Protein AF-G8R4W5-F1 (afdb_monomer_lite)

Foldseek 3Di:
DDDDDDDDDDDPVVLVVLCVVCVVVVHHSVVSVVVVVQVVCVVVVNDDD

Secondary structure (DSSP, 8-state):
-PPPP------HHHHHHHHHHHHHTT--HHHHHHHHHHHHHHHTT-S--

InterPro domains:
  IPR010985 Ribbon-helix-helix [SSF47598] (4-47)
  IPR013321 Arc-type ribbon-helix-helix [G3DSA:1.10.1220.10] (2-49)

pLDDT: mean 94.24, std 7.33, range [62.06, 98.5]

Radius of gyration: 12.02 Å; chains: 1; bounding box: 25×27×26 Å

Organism: Owenweeksia hongkongensis (strain DSM 17368 / CIP 108786 / JCM 12287 / NRRL B-23963 / UST20020801) (NCBI:txid926562)

Structure (mmCIF, N/CA/C/O backbone):
data_AF-G8R4W5-F1
#
_entry.id   AF-G8R4W5-F1
#
loop_
_atom_site.group_PDB
_atom_site.id
_atom_site.type_symbol
_atom_site.label_atom_id
_atom_site.label_alt_id
_atom_site.label_comp_id
_atom_site.label_asym_id
_atom_site.label_entity_id
_atom_site.label_seq_id
_atom_site.pdbx_PDB_ins_code
_atom_site.Cartn_x
_atom_site.Cartn_y
_atom_site.Cartn_z
_atom_site.occupancy
_atom_site.B_iso_or_equiv
_atom_site.auth_seq_id
_atom_site.auth_comp_id
_atom_site.auth_asym_id
_atom_site.auth_atom_id
_atom_site.pdbx_PDB_model_num
ATOM 1 N N . MET A 1 1 ? -1.057 14.623 9.208 1.00 70.06 1 MET A N 1
ATOM 2 C CA . MET A 1 1 ? -0.638 13.653 10.246 1.00 70.06 1 MET A CA 1
ATOM 3 C C . MET A 1 1 ? 0.632 12.964 9.777 1.00 70.06 1 MET A C 1
ATOM 5 O O . MET A 1 1 ? 0.727 12.676 8.590 1.00 70.06 1 MET A O 1
ATOM 9 N N . ALA A 1 2 ? 1.608 12.742 10.656 1.00 77.44 2 ALA A N 1
ATOM 10 C CA . ALA A 1 2 ? 2.841 12.0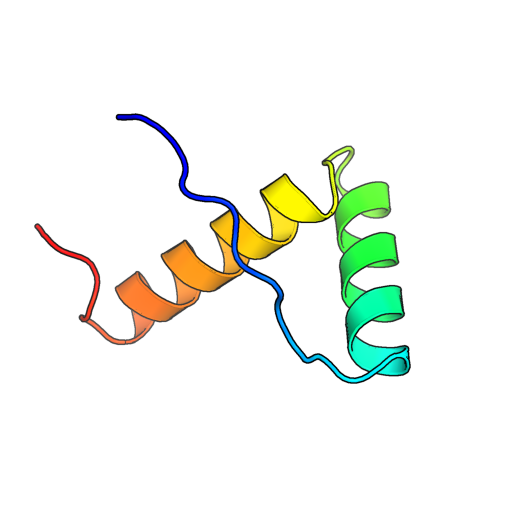46 10.288 1.00 77.44 2 ALA A CA 1
ATOM 11 C C . ALA A 1 2 ? 2.570 10.546 10.078 1.00 77.44 2 ALA A C 1
ATOM 13 O O . ALA A 1 2 ? 1.882 9.925 10.890 1.00 77.44 2 ALA A O 1
ATOM 14 N N . LYS A 1 3 ? 3.092 9.968 8.989 1.00 84.38 3 LYS A N 1
ATOM 15 C CA . LYS A 1 3 ? 3.012 8.523 8.733 1.00 84.38 3 LYS A CA 1
ATOM 16 C C . LYS A 1 3 ? 4.047 7.807 9.601 1.00 84.38 3 LYS A C 1
ATOM 18 O O . LYS A 1 3 ? 5.201 8.224 9.651 1.00 84.38 3 LYS A O 1
ATOM 23 N N . LYS A 1 4 ? 3.641 6.734 10.283 1.00 89.12 4 LYS A N 1
ATOM 24 C CA . LYS A 1 4 ? 4.546 5.895 11.079 1.00 89.12 4 LYS A CA 1
ATOM 25 C C . LYS A 1 4 ? 5.029 4.727 10.223 1.00 89.12 4 LYS A C 1
ATOM 27 O O . LYS A 1 4 ? 4.210 3.945 9.751 1.00 89.12 4 LYS A O 1
ATOM 32 N N . ALA A 1 5 ? 6.342 4.610 10.038 1.00 90.25 5 ALA A N 1
ATOM 33 C CA . ALA A 1 5 ? 6.928 3.446 9.385 1.00 90.25 5 ALA A CA 1
ATOM 34 C C . ALA A 1 5 ? 6.743 2.201 10.265 1.00 90.25 5 ALA A C 1
ATOM 36 O O . ALA A 1 5 ? 6.930 2.256 11.484 1.00 90.25 5 ALA A O 1
ATOM 37 N N . PHE A 1 6 ? 6.372 1.083 9.647 1.00 90.12 6 PHE A N 1
ATOM 38 C CA . PHE A 1 6 ? 6.280 -0.216 10.301 1.00 90.12 6 PHE A CA 1
ATOM 39 C C . PHE A 1 6 ? 6.779 -1.298 9.340 1.00 90.12 6 PHE A C 1
ATOM 41 O O . PHE A 1 6 ? 6.566 -1.202 8.133 1.00 90.12 6 PHE A O 1
ATOM 48 N N . ALA A 1 7 ? 7.456 -2.317 9.867 1.00 91.62 7 ALA A N 1
ATOM 49 C CA . ALA A 1 7 ? 7.879 -3.461 9.070 1.00 91.62 7 ALA A CA 1
ATOM 50 C C . ALA A 1 7 ? 6.707 -4.443 8.941 1.00 91.62 7 ALA A C 1
ATOM 52 O O . ALA A 1 7 ? 6.335 -5.103 9.914 1.00 91.62 7 ALA A O 1
ATOM 53 N N . LEU A 1 8 ? 6.111 -4.518 7.751 1.00 92.12 8 LEU A N 1
ATOM 54 C CA . LEU A 1 8 ? 5.075 -5.497 7.439 1.00 92.12 8 LEU A CA 1
ATOM 55 C C . LEU A 1 8 ? 5.735 -6.830 7.074 1.00 92.12 8 LEU A C 1
ATOM 57 O O . LEU A 1 8 ? 6.524 -6.893 6.136 1.00 92.12 8 LEU A O 1
ATOM 61 N N . ARG A 1 9 ? 5.393 -7.902 7.791 1.00 96.31 9 ARG A N 1
ATOM 62 C CA . A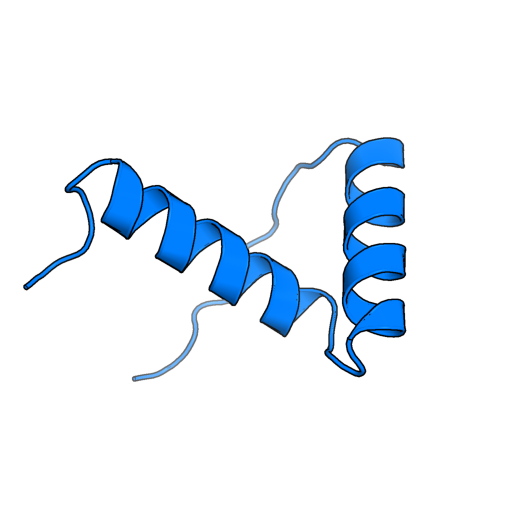RG A 1 9 ? 5.683 -9.265 7.331 1.00 96.31 9 ARG A CA 1
ATOM 63 C C . ARG A 1 9 ? 4.576 -9.670 6.365 1.00 96.31 9 ARG A C 1
ATOM 65 O O . ARG A 1 9 ? 3.415 -9.704 6.765 1.00 96.31 9 ARG A O 1
ATOM 72 N N . ILE A 1 10 ? 4.935 -9.935 5.119 1.00 95.88 10 ILE A N 1
ATOM 73 C CA . ILE A 1 10 ? 4.016 -10.292 4.039 1.00 95.88 10 ILE A CA 1
ATOM 74 C C . ILE A 1 10 ? 4.649 -11.400 3.204 1.00 95.88 10 ILE A C 1
ATOM 76 O O . ILE A 1 10 ? 5.874 -11.489 3.119 1.00 95.88 10 ILE A O 1
ATOM 80 N N . ASP A 1 11 ? 3.806 -12.251 2.633 1.00 97.88 11 ASP A N 1
ATOM 81 C CA . ASP A 1 11 ? 4.223 -13.245 1.653 1.00 97.88 11 ASP A CA 1
ATOM 82 C C . ASP A 1 11 ? 4.820 -12.576 0.396 1.00 97.88 11 ASP A C 1
ATOM 84 O O . ASP A 1 11 ? 4.365 -11.510 -0.030 1.00 97.88 11 ASP A O 1
ATOM 88 N N . GLU A 1 12 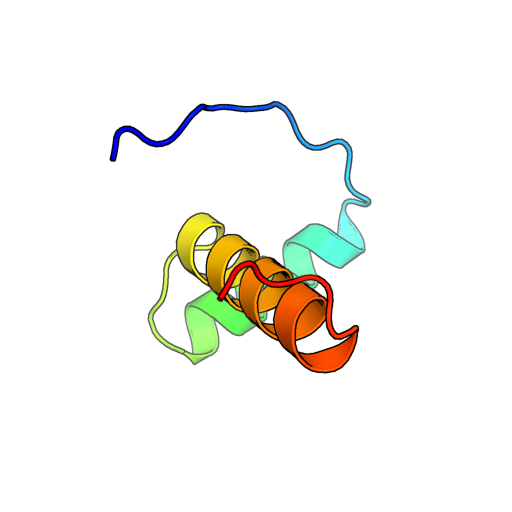? 5.852 -13.188 -0.190 1.00 97.56 12 GLU A N 1
ATOM 89 C CA . GLU A 1 12 ? 6.579 -12.610 -1.327 1.00 97.56 12 GLU A CA 1
ATOM 90 C C . GLU A 1 12 ? 5.713 -12.538 -2.593 1.00 97.56 12 GLU A C 1
ATOM 92 O O . GLU A 1 12 ? 5.742 -11.531 -3.305 1.00 97.56 12 GLU A O 1
ATOM 97 N N . GLU A 1 13 ? 4.923 -13.574 -2.881 1.00 98.12 13 GLU A N 1
ATOM 98 C CA . GLU A 1 13 ? 4.058 -13.591 -4.064 1.00 98.12 13 GLU A CA 1
ATOM 99 C C . GLU A 1 13 ? 2.938 -12.561 -3.929 1.00 98.12 13 GLU A C 1
ATOM 101 O O . GLU A 1 13 ? 2.616 -11.848 -4.885 1.00 98.12 13 GLU A O 1
ATOM 106 N N . MET A 1 14 ? 2.403 -12.413 -2.716 1.00 97.56 14 MET A N 1
ATOM 107 C CA . MET A 1 14 ? 1.434 -11.367 -2.409 1.00 97.56 14 MET A CA 1
ATOM 108 C C . MET A 1 14 ? 2.022 -9.967 -2.622 1.00 97.56 14 MET A C 1
ATOM 110 O O . MET A 1 14 ? 1.359 -9.117 -3.220 1.00 97.56 14 MET A O 1
ATOM 114 N N . LEU A 1 15 ? 3.260 -9.718 -2.179 1.00 97.69 15 LEU A N 1
ATOM 115 C CA . LEU A 1 15 ? 3.914 -8.427 -2.400 1.00 97.69 15 LEU A CA 1
ATOM 116 C C . LEU A 1 15 ? 4.092 -8.143 -3.896 1.00 97.69 15 LEU A C 1
ATOM 118 O O . LEU A 1 15 ? 3.704 -7.066 -4.345 1.00 97.69 15 LEU A O 1
ATOM 122 N N . LYS A 1 16 ? 4.569 -9.117 -4.681 1.00 98.38 16 LYS A N 1
ATOM 123 C CA . LYS A 1 16 ? 4.718 -8.975 -6.142 1.00 98.38 16 LYS A CA 1
ATOM 124 C C . LYS A 1 16 ? 3.393 -8.650 -6.832 1.00 98.38 16 LYS A C 1
ATOM 126 O O . LYS A 1 16 ? 3.352 -7.821 -7.742 1.00 98.38 16 LYS A O 1
ATOM 131 N N . ALA A 1 17 ? 2.296 -9.275 -6.402 1.00 98.38 17 ALA A N 1
ATOM 132 C CA . ALA A 1 17 ? 0.969 -8.980 -6.937 1.00 98.38 17 ALA A CA 1
ATOM 133 C C . ALA A 1 17 ? 0.538 -7.533 -6.633 1.00 98.38 17 ALA A C 1
ATOM 135 O O . ALA A 1 17 ? 0.006 -6.849 -7.510 1.00 98.38 17 ALA A O 1
ATOM 136 N N . VAL A 1 18 ? 0.808 -7.043 -5.417 1.00 98.06 18 VAL A N 1
ATOM 137 C CA . VAL A 1 18 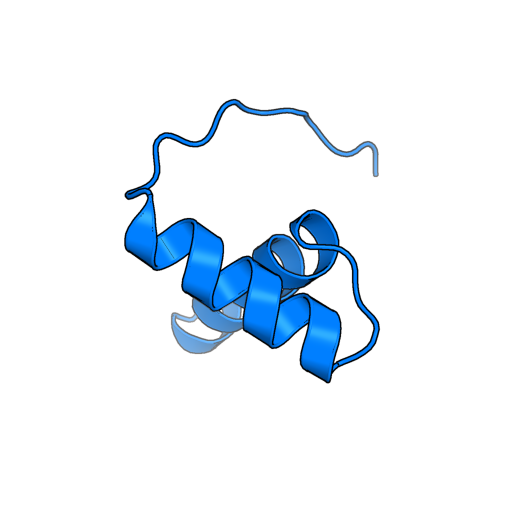? 0.527 -5.651 -5.030 1.00 98.06 18 VAL A CA 1
ATOM 138 C C . VAL A 1 18 ? 1.413 -4.664 -5.794 1.00 98.06 18 VAL A C 1
ATOM 140 O O . VAL A 1 18 ? 0.916 -3.629 -6.229 1.00 98.06 18 VAL A O 1
ATOM 143 N N . GLU A 1 19 ? 2.696 -4.972 -5.994 1.00 98.25 19 GLU A N 1
ATOM 144 C CA . GLU A 1 19 ? 3.626 -4.149 -6.779 1.00 98.25 19 GLU A CA 1
ATOM 145 C C . GLU A 1 19 ? 3.183 -4.021 -8.234 1.00 98.25 19 GLU A C 1
ATOM 147 O O . GLU A 1 19 ? 3.146 -2.913 -8.769 1.00 98.25 19 GLU A O 1
ATOM 152 N N . LYS A 1 20 ? 2.786 -5.138 -8.855 1.00 98.50 20 LYS A N 1
ATOM 153 C CA . LYS A 1 20 ? 2.244 -5.132 -10.214 1.00 98.50 20 LYS A CA 1
ATOM 154 C C . LYS A 1 20 ? 0.990 -4.266 -10.305 1.00 98.50 20 LYS A C 1
ATOM 156 O O . LYS A 1 20 ? 0.921 -3.395 -11.162 1.00 98.50 20 LYS A O 1
ATOM 161 N N . TRP A 1 21 ? 0.039 -4.446 -9.389 1.00 98.31 21 TRP A N 1
ATOM 162 C CA . TRP A 1 21 ? -1.181 -3.639 -9.374 1.00 98.31 21 TRP A CA 1
ATOM 163 C C . TRP A 1 21 ? -0.884 -2.146 -9.158 1.00 98.31 21 TRP A C 1
ATOM 165 O O . TRP A 1 21 ? -1.456 -1.292 -9.832 1.00 98.31 21 TRP A O 1
ATOM 175 N N . ALA A 1 22 ? 0.052 -1.815 -8.266 1.00 98.50 22 ALA A N 1
ATOM 176 C CA . ALA A 1 22 ? 0.490 -0.438 -8.074 1.00 98.50 22 ALA A CA 1
ATOM 177 C C . ALA A 1 22 ? 1.071 0.155 -9.370 1.00 98.50 22 ALA A C 1
ATOM 179 O O . ALA A 1 22 ? 0.722 1.279 -9.732 1.00 98.50 22 ALA A O 1
ATOM 180 N N . ALA A 1 23 ? 1.906 -0.607 -10.085 1.00 98.38 23 ALA A N 1
ATOM 181 C CA . ALA A 1 23 ? 2.489 -0.195 -11.358 1.00 98.38 23 ALA A CA 1
ATOM 182 C C . ALA A 1 23 ? 1.426 0.005 -12.452 1.00 98.38 23 ALA A C 1
ATOM 184 O O . ALA A 1 23 ? 1.455 1.031 -13.130 1.00 98.38 23 ALA A O 1
ATOM 185 N N . ASP A 1 24 ? 0.461 -0.913 -12.565 1.00 98.44 24 ASP A N 1
ATOM 186 C CA . ASP A 1 24 ? -0.652 -0.834 -13.525 1.00 98.44 24 ASP A CA 1
ATOM 187 C C . ASP A 1 24 ? -1.497 0.443 -13.326 1.00 98.44 24 ASP A C 1
ATOM 189 O O . ASP A 1 24 ? -2.070 0.979 -14.274 1.00 98.44 24 ASP A O 1
ATOM 193 N N . GLU A 1 25 ? -1.548 0.967 -12.096 1.00 97.75 25 GLU A N 1
ATOM 194 C CA . GLU A 1 25 ? -2.298 2.174 -11.733 1.00 97.75 25 GLU A CA 1
ATOM 195 C C . GLU A 1 25 ? -1.423 3.429 -11.551 1.00 97.75 25 GLU A C 1
ATOM 197 O O . GLU A 1 25 ? -1.916 4.448 -11.056 1.00 97.75 25 GLU A O 1
ATOM 202 N N . PHE A 1 26 ? -0.141 3.379 -11.940 1.00 97.00 26 PHE A N 1
ATOM 203 C CA . PHE A 1 26 ? 0.837 4.467 -11.781 1.00 97.00 26 PHE A CA 1
ATOM 204 C C . PHE A 1 26 ? 0.960 4.987 -10.333 1.00 97.00 26 PHE A C 1
ATOM 206 O O . PHE A 1 26 ? 1.079 6.190 -10.08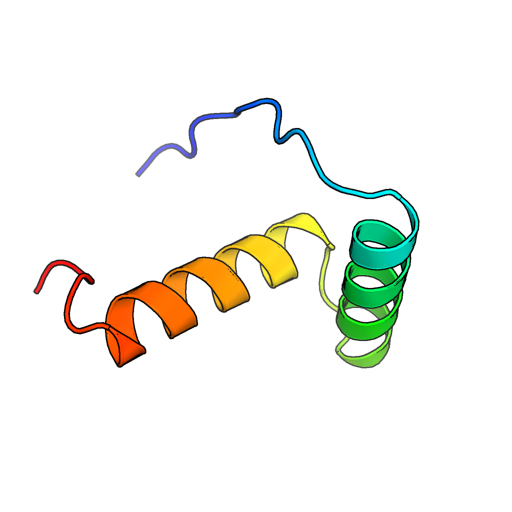2 1.00 97.00 26 PHE A O 1
ATOM 213 N N . ARG A 1 27 ? 0.936 4.076 -9.353 1.00 95.69 27 ARG A N 1
ATOM 214 C CA . ARG A 1 27 ? 1.095 4.364 -7.917 1.00 95.69 27 ARG A CA 1
ATOM 215 C C . ARG A 1 27 ? 2.351 3.706 -7.352 1.00 95.69 27 ARG A C 1
ATOM 217 O O . ARG A 1 27 ? 2.897 2.763 -7.911 1.00 95.69 27 ARG A O 1
ATOM 224 N N . SER A 1 28 ? 2.799 4.186 -6.191 1.00 97.81 28 SER A N 1
ATOM 225 C CA . SER A 1 28 ? 3.816 3.475 -5.409 1.00 97.81 28 SER A CA 1
ATOM 226 C C . SER A 1 28 ? 3.200 2.294 -4.658 1.00 97.81 28 SER A C 1
ATOM 228 O O . SER A 1 28 ? 2.044 2.363 -4.234 1.00 97.81 28 SER A O 1
ATOM 230 N N . THR A 1 29 ? 3.990 1.251 -4.397 1.00 97.19 29 THR A N 1
ATOM 231 C CA . THR A 1 29 ? 3.568 0.085 -3.598 1.00 97.19 29 THR A CA 1
ATOM 232 C C . THR A 1 29 ? 3.038 0.497 -2.223 1.00 97.19 29 THR A C 1
ATOM 234 O O . THR A 1 29 ? 1.988 0.028 -1.791 1.00 97.19 29 THR A O 1
ATOM 237 N N . ASN A 1 30 ? 3.700 1.452 -1.558 1.00 95.62 30 ASN A N 1
ATOM 238 C CA . ASN A 1 30 ? 3.234 1.994 -0.277 1.00 95.62 30 ASN A CA 1
ATOM 239 C C . ASN A 1 30 ? 1.882 2.714 -0.401 1.00 95.62 30 ASN A C 1
ATOM 241 O O . ASN A 1 30 ? 1.029 2.559 0.469 1.00 95.62 30 ASN A O 1
ATOM 245 N N . GLY A 1 31 ? 1.674 3.483 -1.476 1.00 96.19 31 GLY A N 1
ATOM 246 C CA . GLY A 1 31 ? 0.389 4.129 -1.749 1.00 96.19 31 GLY A CA 1
ATOM 247 C C . GLY A 1 31 ? -0.723 3.114 -2.013 1.00 96.19 31 GLY A C 1
ATOM 248 O O . GLY A 1 31 ? -1.837 3.283 -1.520 1.00 96.19 31 GLY A O 1
ATOM 249 N N . GLN A 1 32 ? -0.406 2.027 -2.719 1.00 97.88 32 GLN A N 1
ATOM 250 C CA . GLN A 1 32 ? -1.351 0.944 -2.975 1.00 97.88 32 GLN A CA 1
ATOM 251 C C . GLN A 1 32 ? -1.744 0.206 -1.695 1.00 97.88 32 GLN A C 1
ATOM 253 O O . GLN A 1 32 ? -2.930 -0.003 -1.449 1.00 97.88 32 GLN A O 1
ATOM 258 N N . LEU A 1 33 ? -0.772 -0.129 -0.841 1.00 96.56 33 LEU A N 1
ATOM 259 C CA . LEU A 1 33 ? -1.024 -0.740 0.466 1.00 96.56 33 LEU A CA 1
ATOM 260 C C . LEU A 1 33 ? -1.884 0.163 1.358 1.00 96.56 33 LEU A C 1
ATOM 262 O O . LEU A 1 33 ? -2.830 -0.311 1.984 1.00 96.56 33 LEU A O 1
ATOM 266 N N . GLU A 1 34 ? -1.605 1.467 1.394 1.00 95.25 34 GLU A N 1
ATOM 267 C CA . GLU A 1 34 ? -2.407 2.428 2.157 1.00 95.25 34 GLU A CA 1
ATOM 268 C C . GLU A 1 34 ? -3.853 2.498 1.651 1.00 95.25 34 GLU A C 1
ATOM 270 O O . GLU A 1 34 ? -4.789 2.482 2.455 1.00 95.25 34 GLU A O 1
ATOM 275 N N . TRP A 1 35 ? -4.049 2.522 0.329 1.00 95.94 35 TRP A N 1
ATOM 276 C CA . TRP A 1 35 ? -5.379 2.493 -0.273 1.00 95.94 35 TRP A CA 1
ATOM 277 C C . TRP A 1 35 ? -6.125 1.197 0.060 1.00 95.94 35 TRP A C 1
ATOM 279 O O . TRP A 1 35 ? -7.274 1.256 0.502 1.00 95.94 35 TRP A O 1
ATOM 289 N N . LEU A 1 36 ? -5.461 0.044 -0.073 1.00 96.75 36 LEU A N 1
ATOM 290 C CA . LEU A 1 36 ? -6.024 -1.270 0.240 1.00 96.75 36 LEU A CA 1
ATOM 291 C C . LEU A 1 36 ? -6.466 -1.375 1.696 1.00 96.75 36 LEU A C 1
ATOM 293 O O . LEU A 1 36 ? -7.598 -1.773 1.968 1.00 96.75 36 LEU A O 1
ATOM 297 N N . ILE A 1 37 ? -5.600 -0.977 2.629 1.00 95.69 37 ILE A N 1
ATOM 298 C CA . ILE A 1 37 ? -5.900 -1.001 4.064 1.00 95.69 37 ILE A CA 1
ATOM 299 C C . ILE A 1 37 ? -7.065 -0.056 4.372 1.00 95.69 37 ILE A C 1
ATOM 301 O O . ILE A 1 37 ? -7.992 -0.439 5.081 1.00 95.69 37 ILE A O 1
ATOM 305 N N . ASN A 1 38 ? -7.066 1.160 3.820 1.00 96.25 38 ASN A N 1
ATOM 306 C CA . ASN A 1 38 ? -8.149 2.119 4.038 1.00 96.25 38 ASN A CA 1
ATOM 307 C C . ASN A 1 38 ? -9.486 1.594 3.492 1.00 96.25 38 ASN A C 1
ATOM 309 O O . ASN A 1 38 ? -10.499 1.635 4.193 1.00 96.25 38 ASN A O 1
ATOM 313 N N . LYS A 1 39 ? -9.484 1.038 2.275 1.00 97.25 39 LYS A N 1
ATOM 314 C CA . LYS A 1 39 ? -10.664 0.406 1.680 1.00 97.25 39 LYS A CA 1
ATOM 315 C C . LYS A 1 39 ? -11.171 -0.744 2.551 1.00 97.25 39 LYS A C 1
ATOM 317 O O . LYS A 1 39 ? -12.338 -0.737 2.921 1.00 97.25 39 LYS A O 1
ATOM 322 N N . ALA A 1 40 ? -10.298 -1.666 2.956 1.00 97.69 40 ALA A N 1
ATOM 323 C CA . ALA A 1 40 ? -10.667 -2.796 3.808 1.00 97.69 40 ALA A CA 1
ATOM 324 C C . ALA A 1 40 ? -11.240 -2.349 5.164 1.00 97.69 40 ALA A C 1
ATOM 326 O O . ALA A 1 40 ? -12.230 -2.906 5.634 1.00 97.69 40 ALA A O 1
ATOM 327 N N . LEU A 1 41 ? -10.666 -1.311 5.785 1.00 98.06 41 LEU A N 1
ATOM 328 C CA . LEU A 1 41 ? -11.191 -0.743 7.028 1.00 98.06 41 LEU A CA 1
ATOM 329 C C . LEU A 1 41 ? -12.577 -0.121 6.831 1.00 98.06 41 LEU A C 1
ATOM 331 O O . LEU A 1 41 ? -13.433 -0.289 7.696 1.00 98.06 41 LEU A O 1
ATOM 335 N N . LYS A 1 42 ? -12.818 0.588 5.724 1.00 97.00 42 LYS A N 1
ATOM 336 C CA . LYS A 1 42 ? -14.142 1.145 5.404 1.00 97.00 42 LYS A CA 1
ATOM 337 C C . LYS A 1 42 ? -15.169 0.045 5.161 1.00 97.00 42 LYS A C 1
ATOM 339 O O . LYS A 1 42 ? -16.223 0.075 5.789 1.00 97.00 42 LYS A O 1
ATOM 344 N N . ASP A 1 43 ? -14.827 -0.935 4.330 1.00 97.44 43 ASP A N 1
ATOM 345 C CA . ASP A 1 43 ? -15.693 -2.069 3.989 1.00 97.44 43 ASP A CA 1
ATOM 346 C C . ASP A 1 43 ? -16.053 -2.888 5.244 1.00 97.44 43 ASP A C 1
ATOM 348 O O . ASP A 1 43 ? -17.185 -3.337 5.400 1.00 97.44 43 ASP A O 1
ATOM 352 N N . ALA A 1 44 ? -15.120 -3.012 6.195 1.00 98.12 44 ALA A N 1
ATOM 353 C CA . ALA A 1 44 ? -15.345 -3.671 7.481 1.00 98.12 44 ALA A CA 1
ATOM 354 C C . ALA A 1 44 ? -16.036 -2.787 8.544 1.00 98.12 44 ALA A C 1
ATOM 356 O O . ALA A 1 44 ? -16.199 -3.226 9.686 1.00 98.12 44 ALA A O 1
ATOM 357 N N . GLY A 1 45 ? -16.379 -1.529 8.235 1.00 96.81 45 GLY A N 1
ATOM 358 C CA . GLY A 1 45 ? -16.945 -0.580 9.203 1.00 96.81 45 GLY A CA 1
ATOM 359 C C . GLY A 1 45 ? -15.990 -0.208 10.349 1.00 96.81 45 GLY A C 1
ATOM 360 O O . GLY A 1 45 ? -16.428 0.160 11.437 1.00 96.81 45 GLY A O 1
ATOM 361 N N . ARG A 1 46 ? -14.677 -0.346 10.134 1.00 96.38 46 ARG A N 1
ATOM 362 C CA . ARG A 1 46 ? -13.595 -0.095 11.107 1.00 96.38 46 ARG A CA 1
ATOM 363 C C . ARG A 1 46 ? -12.835 1.206 10.860 1.00 96.38 46 ARG A C 1
ATOM 365 O O . ARG A 1 46 ? -12.003 1.586 11.683 1.00 96.38 46 ARG A O 1
ATOM 372 N N . ALA A 1 47 ? -13.089 1.886 9.747 1.00 93.00 47 ALA A N 1
ATOM 373 C CA . ALA A 1 47 ? -12.563 3.225 9.531 1.00 93.00 47 ALA A CA 1
ATOM 374 C C . ALA A 1 47 ? -13.162 4.188 10.572 1.00 93.00 47 ALA A C 1
ATOM 376 O O . ALA A 1 47 ? -14.371 4.176 10.813 1.00 93.00 47 ALA A O 1
ATOM 377 N N . LYS A 1 48 ? -12.320 5.020 11.201 1.00 80.88 48 LYS A N 1
ATOM 378 C CA . LYS A 1 48 ? -12.810 6.122 12.044 1.00 80.88 48 LYS A CA 1
ATOM 379 C C . LYS A 1 48 ? -13.684 7.055 11.193 1.00 80.88 48 LYS A C 1
ATOM 381 O O . LYS A 1 48 ? -13.334 7.315 10.042 1.00 80.88 48 LYS A O 1
ATOM 386 N N . LYS A 1 49 ? -14.795 7.523 11.774 1.00 62.06 49 LYS A N 1
ATOM 387 C CA . LYS A 1 49 ? -15.569 8.651 11.235 1.00 62.06 49 LYS A CA 1
ATOM 388 C C . LYS A 1 49 ? -14.745 9.931 11.287 1.00 62.06 49 LYS A C 1
ATOM 390 O O . LYS A 1 49 ? -13.9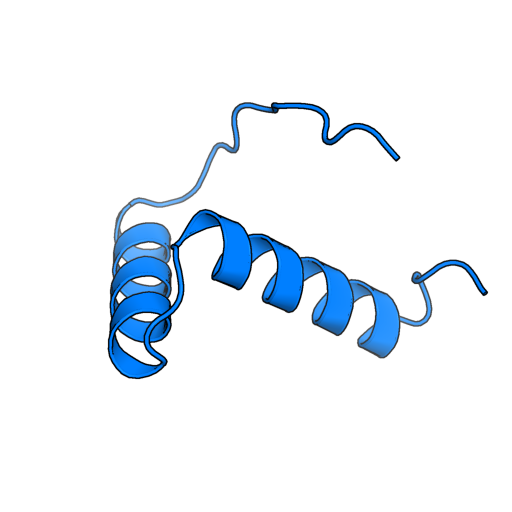68 10.072 12.261 1.00 62.06 49 LYS A O 1
#

Sequence (49 aa):
MAKKAFALRIDEEMLKAVEKWAADEFRSTNGQLEWLINKALKDAGRAKK